Protein AF-A0A329ZCN0-F1 (afdb_monomer)

pLDDT: mean 75.77, std 20.6, range [37.34, 97.44]

Sequence (168 aa):
MQKLLNDIIEAIENTQGLSNPKKIDLSNQVRNLFFNFASSKLKKSIQIPKIDETTGKEQYFCRWHNRYENKEDMIFYKDKSKGYCRAGLARWNETQREINKLEIKALEAFKAGLNDEALKYSNEATQLKIIWNTPDNFDYDRDWDAYHKNTRHTKKTNSTQQKRHKKH

Foldseek 3Di:
DVVVVVVVVVVVVVVPPDDDDDVPVVVVVVVVVVCVVVCVPPDPPLQDWDQDPVPRFTWAAAPLLRDTDGPVQFDDDPRDTPRHGPLLVVLLVVLVVLLVVLQVQLVVCVVVVVNVSSVVSPVVSVVSVVCSPPSVSDDPVVSVVVVVVVVVVVVVVVVVVVVVVVPD

Secondary structure (DSSP, 8-state):
-HHHHHHHHHHHHTT--S-------HHHHHHHHHHHHHHTTS-------EE-TTT--EEEEETTTTEEEEGGGEEEETTEEEEEEHHHHHHHHHHHHHHHHHHHHHHHHHHTT-HHHHHHHHHHHHHHHHHTTSGGG--HHHHHHHHHHHHHHHHHHHHHHHHHTT--

Structure (mmCIF, N/CA/C/O backbone):
data_AF-A0A329ZCN0-F1
#
_entry.id   AF-A0A329ZCN0-F1
#
loop_
_atom_site.group_PDB
_atom_site.id
_atom_site.type_symbol
_atom_site.label_atom_id
_atom_site.label_alt_id
_atom_site.label_comp_id
_atom_site.label_asym_id
_atom_site.label_entity_id
_atom_site.label_seq_id
_atom_site.pdbx_PDB_ins_code
_atom_site.Cartn_x
_atom_site.Cartn_y
_atom_site.Cartn_z
_atom_site.occupancy
_atom_site.B_iso_or_equiv
_atom_site.auth_seq_id
_atom_site.auth_comp_id
_atom_site.auth_asym_id
_atom_site.auth_atom_id
_atom_site.pdbx_PDB_model_num
ATOM 1 N N . MET A 1 1 ? 15.833 29.658 2.931 1.00 45.34 1 MET A N 1
ATOM 2 C CA . MET A 1 1 ? 14.896 29.166 1.895 1.00 45.34 1 MET A CA 1
ATOM 3 C C . MET A 1 1 ? 14.797 30.104 0.696 1.00 45.34 1 MET A C 1
ATOM 5 O O . MET A 1 1 ? 14.881 29.589 -0.403 1.00 45.34 1 MET A O 1
ATOM 9 N N . GLN A 1 2 ? 14.716 31.435 0.868 1.00 44.56 2 GLN A N 1
ATOM 10 C CA . GLN A 1 2 ? 14.739 32.396 -0.257 1.00 44.56 2 GLN A CA 1
ATOM 11 C C . GLN A 1 2 ? 15.967 32.251 -1.179 1.00 44.56 2 GLN A C 1
ATOM 13 O O . GLN A 1 2 ? 15.822 32.245 -2.391 1.00 44.56 2 GLN A O 1
ATOM 18 N N . LYS A 1 3 ? 17.165 32.089 -0.597 1.00 53.50 3 LYS A N 1
ATOM 19 C CA . LYS A 1 3 ? 18.430 32.016 -1.349 1.00 53.50 3 LYS A CA 1
ATOM 20 C C . LYS A 1 3 ? 18.485 30.810 -2.296 1.00 53.50 3 LYS A C 1
ATOM 22 O O . LYS A 1 3 ? 18.695 30.975 -3.483 1.00 53.50 3 LYS A O 1
ATOM 27 N N . LEU A 1 4 ? 18.124 29.633 -1.784 1.00 46.94 4 LEU A N 1
ATOM 28 C CA . LEU A 1 4 ? 18.080 28.384 -2.553 1.00 46.94 4 LEU A CA 1
ATOM 29 C C . LEU A 1 4 ? 17.079 28.436 -3.722 1.00 46.94 4 LEU A C 1
ATOM 31 O O . LEU A 1 4 ? 17.249 27.751 -4.719 1.00 46.94 4 LEU A O 1
ATOM 35 N N . LEU A 1 5 ? 16.017 29.233 -3.575 1.00 45.41 5 LEU A N 1
ATOM 36 C CA . LEU A 1 5 ? 14.984 29.412 -4.592 1.00 45.41 5 LEU A CA 1
ATOM 37 C C . LEU A 1 5 ? 15.480 30.315 -5.729 1.00 45.41 5 LEU A C 1
ATOM 39 O O . LEU A 1 5 ? 15.199 30.034 -6.889 1.00 45.41 5 LEU A O 1
ATOM 43 N N . ASN A 1 6 ? 16.261 31.344 -5.394 1.00 62.34 6 ASN A N 1
ATOM 44 C CA . ASN A 1 6 ? 16.903 32.217 -6.374 1.00 62.34 6 ASN A CA 1
ATOM 45 C C . ASN A 1 6 ? 18.002 31.469 -7.141 1.00 62.34 6 ASN A C 1
ATOM 47 O O . ASN A 1 6 ? 18.018 31.530 -8.364 1.00 62.34 6 ASN A O 1
ATOM 51 N N . ASP A 1 7 ? 18.822 30.677 -6.442 1.00 60.41 7 ASP A N 1
ATOM 52 C CA . ASP A 1 7 ? 19.915 29.905 -7.050 1.00 60.41 7 ASP A CA 1
ATOM 53 C C . ASP A 1 7 ? 19.393 28.870 -8.079 1.00 60.41 7 ASP A C 1
ATOM 55 O O . ASP A 1 7 ? 20.023 28.615 -9.105 1.00 60.41 7 ASP A O 1
ATOM 59 N N . ILE A 1 8 ? 18.210 28.284 -7.841 1.00 57.22 8 ILE A N 1
ATOM 60 C CA . ILE A 1 8 ? 17.570 27.330 -8.768 1.00 57.22 8 ILE A CA 1
ATOM 61 C C . ILE A 1 8 ? 16.969 28.041 -9.987 1.00 57.22 8 ILE A C 1
ATOM 63 O O . ILE A 1 8 ? 17.064 27.523 -11.098 1.00 57.22 8 ILE A O 1
ATOM 67 N N . ILE A 1 9 ? 16.355 29.214 -9.799 1.00 58.97 9 ILE A N 1
ATOM 68 C CA . ILE A 1 9 ? 15.797 30.011 -10.905 1.00 58.97 9 ILE A CA 1
ATOM 69 C C . ILE A 1 9 ? 16.924 30.462 -11.840 1.00 58.97 9 ILE A C 1
ATOM 71 O O . ILE A 1 9 ? 16.822 30.289 -13.052 1.00 58.97 9 ILE A O 1
ATOM 75 N N . GLU A 1 10 ? 18.036 30.924 -11.273 1.00 60.41 10 GLU A N 1
ATOM 76 C CA . GLU A 1 10 ? 19.199 31.400 -12.023 1.00 60.41 10 GLU A CA 1
ATOM 77 C C . GLU A 1 10 ? 19.885 30.266 -12.816 1.00 60.41 10 GLU A C 1
ATOM 79 O O . GLU A 1 10 ? 20.326 30.460 -13.950 1.00 60.41 10 GLU A O 1
ATOM 84 N N . ALA A 1 11 ? 19.910 29.038 -12.283 1.00 59.72 11 ALA A N 1
ATOM 85 C CA . ALA A 1 11 ? 20.429 27.862 -12.992 1.00 59.72 11 ALA A CA 1
ATOM 86 C C . ALA A 1 11 ? 19.553 27.429 -14.189 1.00 59.72 11 ALA A C 1
ATOM 88 O O . ALA A 1 11 ? 20.065 26.938 -15.201 1.00 59.72 11 ALA A O 1
ATOM 89 N N . ILE A 1 12 ? 18.234 27.615 -14.087 1.00 55.09 12 ILE A N 1
ATOM 90 C CA . ILE A 1 12 ? 17.268 27.278 -15.145 1.00 55.09 12 ILE A CA 1
ATOM 91 C C . ILE A 1 12 ? 17.293 28.330 -16.262 1.00 55.09 12 ILE A C 1
ATOM 93 O O . ILE A 1 12 ? 17.201 27.985 -17.439 1.00 55.09 12 ILE A O 1
ATOM 97 N N . GLU A 1 13 ? 17.463 29.606 -15.917 1.00 52.81 13 GLU A N 1
ATOM 98 C CA . GLU A 1 13 ? 17.555 30.693 -16.900 1.00 52.81 13 GLU A CA 1
ATOM 99 C C . GLU A 1 13 ? 18.860 30.621 -17.712 1.00 52.81 13 GLU A C 1
ATOM 101 O O . GLU A 1 13 ? 18.841 30.804 -18.929 1.00 52.81 13 GLU A O 1
ATOM 106 N N . ASN A 1 14 ? 19.975 30.237 -17.081 1.00 56.88 14 ASN A N 1
ATOM 107 C CA . ASN A 1 14 ? 21.277 30.100 -17.748 1.00 56.88 14 ASN A CA 1
ATOM 108 C C . ASN A 1 14 ? 21.398 28.882 -18.685 1.00 56.88 14 ASN A C 1
ATOM 110 O O . ASN A 1 14 ? 22.332 28.812 -19.482 1.00 56.88 14 ASN A O 1
ATOM 114 N N . THR A 1 15 ? 20.471 27.920 -18.625 1.00 54.31 15 THR A N 1
ATOM 115 C CA . THR A 1 15 ? 20.470 26.740 -19.511 1.00 54.31 15 THR A CA 1
ATOM 116 C C . THR A 1 15 ? 19.649 26.933 -20.791 1.00 54.31 15 THR A C 1
ATOM 118 O O . THR A 1 15 ? 19.776 26.135 -21.719 1.00 54.31 15 THR A O 1
ATOM 121 N N . GLN A 1 16 ? 18.863 28.010 -20.913 1.00 47.56 16 GLN A N 1
ATOM 122 C CA . GLN A 1 16 ? 18.040 28.292 -22.099 1.00 47.56 16 GLN A CA 1
ATOM 123 C C . GLN A 1 16 ? 18.709 29.276 -23.067 1.00 47.56 16 GLN A C 1
ATOM 125 O O . GLN A 1 16 ? 18.164 30.314 -23.431 1.00 47.56 16 GLN A O 1
ATOM 130 N N . GLY A 1 17 ? 19.893 28.901 -23.548 1.00 43.50 17 GLY A N 1
ATOM 131 C CA . GLY A 1 17 ? 20.560 29.524 -24.690 1.00 43.50 17 GLY A CA 1
ATOM 132 C C . GLY A 1 17 ? 20.130 28.949 -26.046 1.00 43.50 17 GLY A C 1
ATOM 133 O O . GLY A 1 17 ? 20.992 28.727 -26.885 1.00 43.50 17 GLY A O 1
ATOM 134 N N . LEU A 1 18 ? 18.837 28.676 -26.277 1.00 37.34 18 LEU A N 1
ATOM 135 C CA . LEU A 1 18 ? 18.306 28.269 -27.591 1.00 37.34 18 LEU A CA 1
ATOM 136 C C . LEU A 1 18 ? 16.939 28.927 -27.865 1.00 37.34 18 LEU A C 1
ATOM 138 O O . LEU A 1 18 ? 15.888 28.456 -27.450 1.00 37.34 18 LEU A O 1
ATOM 142 N N . SER A 1 19 ? 17.016 30.066 -28.555 1.00 38.22 19 SER A N 1
ATOM 143 C CA . SER A 1 19 ? 16.052 30.661 -29.497 1.00 38.22 19 SER A CA 1
ATOM 144 C C . SER A 1 19 ? 14.541 30.338 -29.384 1.00 38.22 19 SER A C 1
ATOM 146 O O . SER A 1 19 ? 14.059 29.361 -29.952 1.00 38.22 19 SER A O 1
ATOM 148 N N . ASN A 1 20 ? 13.803 31.356 -28.910 1.00 43.25 20 ASN A N 1
ATOM 149 C CA . ASN A 1 20 ? 12.463 31.807 -29.347 1.00 43.25 20 ASN A CA 1
ATOM 150 C C . ASN A 1 20 ? 11.185 31.071 -28.847 1.00 43.25 20 ASN A C 1
ATOM 152 O O . ASN A 1 20 ? 11.234 29.938 -28.384 1.00 43.25 20 ASN A O 1
ATOM 156 N N . PRO A 1 21 ? 10.014 31.749 -28.804 1.00 47.00 21 PRO A N 1
ATOM 157 C CA . PRO A 1 21 ? 9.465 32.237 -27.548 1.00 47.00 21 PRO A CA 1
ATOM 158 C C . PRO A 1 21 ? 8.081 31.640 -27.270 1.00 47.00 21 PRO A C 1
ATOM 160 O O . PRO A 1 21 ? 7.078 31.987 -27.889 1.00 47.00 21 PRO A O 1
ATOM 163 N N . LYS A 1 22 ? 7.989 30.821 -26.231 1.00 40.34 22 LYS A N 1
ATOM 164 C CA . LYS A 1 22 ? 6.796 30.800 -25.390 1.00 40.34 22 LYS A CA 1
ATOM 165 C C . LYS A 1 22 ? 7.311 31.018 -23.986 1.00 40.34 22 LYS A C 1
ATOM 167 O O . LYS A 1 22 ? 7.863 30.100 -23.390 1.00 40.34 22 LYS A O 1
ATOM 172 N N . LYS A 1 23 ? 7.149 32.238 -23.465 1.00 47.22 23 LYS A N 1
ATOM 173 C CA . LYS A 1 23 ? 7.170 32.474 -22.018 1.00 47.22 23 LYS A CA 1
ATOM 174 C C . LYS A 1 23 ? 5.971 31.720 -21.442 1.00 47.22 23 LYS A C 1
ATOM 176 O O . LYS A 1 23 ? 4.928 32.299 -21.165 1.00 47.22 23 LYS A O 1
ATOM 181 N N . ILE A 1 24 ? 6.085 30.394 -21.390 1.00 46.97 24 ILE A N 1
ATOM 182 C CA . ILE A 1 24 ? 5.222 29.549 -20.589 1.00 46.97 24 ILE A CA 1
ATOM 183 C C . ILE A 1 24 ? 5.485 30.050 -19.186 1.00 46.97 24 ILE A C 1
ATOM 185 O O . ILE A 1 24 ? 6.635 30.118 -18.756 1.00 46.97 24 ILE A O 1
ATOM 189 N N . ASP A 1 25 ? 4.425 30.488 -18.528 1.00 53.97 25 ASP A N 1
ATOM 190 C CA . ASP A 1 25 ? 4.434 30.977 -17.163 1.00 53.97 25 ASP A CA 1
ATOM 191 C C . ASP A 1 25 ? 4.757 29.813 -16.209 1.00 53.97 25 ASP A C 1
ATOM 193 O O . ASP A 1 25 ? 3.915 29.292 -15.474 1.00 53.97 25 ASP A O 1
ATOM 197 N N . LEU A 1 26 ? 6.011 29.356 -16.286 1.00 49.47 26 LEU A N 1
ATOM 198 C CA . LEU A 1 26 ? 6.613 28.335 -15.444 1.00 49.47 26 LEU A CA 1
ATOM 199 C C . LEU A 1 26 ? 6.516 28.778 -13.988 1.00 49.47 26 LEU A C 1
ATOM 201 O O . LEU A 1 26 ? 6.370 27.937 -13.111 1.00 49.47 26 LEU A O 1
ATOM 205 N N . SER A 1 27 ? 6.516 30.090 -13.730 1.00 57.16 27 SER A N 1
ATOM 206 C CA . SER A 1 27 ? 6.338 30.640 -12.392 1.00 57.16 27 SER A CA 1
ATOM 207 C C . SER A 1 27 ? 4.990 30.231 -11.802 1.00 57.16 27 SER A C 1
ATOM 209 O O . SER A 1 27 ? 4.953 29.748 -10.674 1.00 57.16 27 SER A O 1
ATOM 211 N N . ASN A 1 28 ? 3.900 30.322 -12.569 1.00 54.31 28 ASN A N 1
ATOM 212 C CA . ASN A 1 28 ? 2.570 29.959 -12.094 1.00 54.31 28 ASN A CA 1
ATOM 213 C C . ASN A 1 28 ? 2.323 28.447 -12.111 1.00 54.31 28 ASN A C 1
ATOM 215 O O . ASN A 1 28 ? 1.664 27.946 -11.203 1.00 54.31 28 ASN A O 1
ATOM 219 N N . GLN A 1 29 ? 2.899 27.686 -13.048 1.00 59.12 29 GLN A N 1
ATOM 220 C CA . GLN A 1 29 ? 2.823 26.218 -13.000 1.00 59.12 29 GLN A CA 1
ATOM 221 C C . GLN A 1 29 ? 3.631 25.628 -11.838 1.00 59.12 29 GLN A C 1
ATOM 223 O O . GLN A 1 29 ? 3.112 24.785 -11.108 1.00 59.12 29 GLN A O 1
ATOM 228 N N . VAL A 1 30 ? 4.857 26.105 -11.609 1.00 59.88 30 VAL A N 1
ATOM 229 C CA . VAL A 1 30 ? 5.698 25.684 -10.479 1.00 59.88 30 VAL A CA 1
ATOM 230 C C . VAL A 1 30 ? 5.088 26.163 -9.164 1.00 59.88 30 VAL A C 1
ATOM 232 O O . VAL A 1 30 ? 5.011 25.378 -8.222 1.00 59.88 30 VAL A O 1
ATOM 235 N N . ARG A 1 31 ? 4.554 27.392 -9.094 1.00 55.69 31 ARG A N 1
ATOM 236 C CA . ARG A 1 31 ? 3.797 27.858 -7.920 1.00 55.69 31 ARG A CA 1
ATOM 237 C C . ARG A 1 31 ? 2.551 27.024 -7.674 1.00 55.69 31 ARG A C 1
ATOM 239 O O . ARG A 1 31 ? 2.327 26.694 -6.523 1.00 55.69 31 ARG A O 1
ATOM 246 N N . ASN A 1 32 ? 1.786 26.632 -8.693 1.00 53.62 32 ASN A N 1
ATOM 247 C CA . ASN A 1 32 ? 0.614 25.764 -8.526 1.00 53.62 32 ASN A CA 1
ATOM 248 C C . ASN A 1 32 ? 1.000 24.341 -8.100 1.00 53.62 32 ASN A C 1
ATOM 250 O O . ASN A 1 32 ? 0.344 23.769 -7.234 1.00 53.62 32 ASN A O 1
ATOM 254 N N . LEU A 1 33 ? 2.095 23.785 -8.627 1.00 53.66 33 LEU A N 1
ATOM 255 C CA . LEU A 1 33 ? 2.659 22.513 -8.161 1.00 53.66 33 LEU A CA 1
ATOM 256 C C . LEU A 1 33 ? 3.093 22.597 -6.691 1.00 53.66 33 LEU A C 1
ATOM 258 O O . LEU A 1 33 ? 2.759 21.714 -5.901 1.00 53.66 33 LEU A O 1
ATOM 262 N N . PHE A 1 34 ? 3.761 23.683 -6.294 1.00 53.38 34 PHE A N 1
ATOM 263 C CA . PHE A 1 34 ? 4.162 23.917 -4.907 1.00 53.38 34 PHE A CA 1
ATOM 264 C C . PHE A 1 34 ? 2.988 24.273 -3.986 1.00 53.38 34 PHE A C 1
ATOM 266 O O . PHE A 1 34 ? 2.992 23.842 -2.838 1.00 53.38 34 PHE A O 1
ATOM 273 N N . PHE A 1 35 ? 1.965 24.992 -4.455 1.00 48.47 35 PHE A N 1
ATOM 274 C CA . PHE A 1 35 ? 0.739 25.270 -3.702 1.00 48.47 35 PHE A CA 1
ATOM 275 C C . PHE A 1 35 ? -0.082 23.999 -3.515 1.00 48.47 35 PHE A C 1
ATOM 277 O O . PHE A 1 35 ? -0.579 23.779 -2.421 1.00 48.47 35 PHE A O 1
ATOM 284 N N . ASN A 1 36 ? -0.157 23.106 -4.503 1.00 47.69 36 ASN A N 1
ATOM 285 C CA . ASN A 1 36 ? -0.784 21.793 -4.332 1.00 47.69 36 ASN A CA 1
ATOM 286 C C . ASN A 1 36 ? 0.025 20.903 -3.374 1.00 47.69 36 ASN A C 1
ATOM 288 O O . ASN A 1 36 ? -0.548 20.225 -2.520 1.00 47.69 36 ASN A O 1
ATOM 292 N N . PHE A 1 37 ? 1.360 20.970 -3.429 1.00 44.53 37 PHE A N 1
ATOM 293 C CA . PHE A 1 37 ? 2.231 20.277 -2.479 1.00 44.53 37 PHE A CA 1
ATOM 294 C C . PHE A 1 37 ? 2.111 20.844 -1.051 1.00 44.53 37 PHE A C 1
ATOM 296 O O . PHE A 1 37 ? 2.060 20.083 -0.085 1.00 44.53 37 PHE A O 1
ATOM 303 N N . ALA A 1 38 ? 1.994 22.165 -0.889 1.00 43.12 38 ALA A N 1
ATOM 304 C CA . ALA A 1 38 ? 1.865 22.839 0.404 1.00 43.12 38 ALA A CA 1
ATOM 305 C C . ALA A 1 38 ? 0.441 22.755 0.984 1.00 43.12 38 ALA A C 1
ATOM 307 O O . ALA A 1 38 ? 0.286 22.621 2.199 1.00 43.12 38 ALA A O 1
ATOM 308 N N . SER A 1 39 ? -0.590 22.740 0.139 1.00 38.59 39 SER A N 1
ATOM 309 C CA . SER A 1 39 ? -1.992 22.560 0.535 1.00 38.59 39 SER A CA 1
ATOM 310 C C . SER A 1 39 ? -2.305 21.139 0.999 1.00 38.59 39 SER A C 1
ATOM 312 O O . SER A 1 39 ? -3.230 20.951 1.783 1.00 38.59 39 SER A O 1
ATOM 314 N N . SER A 1 40 ? -1.484 20.144 0.644 1.00 41.88 40 SER A N 1
ATOM 315 C CA . SER A 1 40 ? -1.581 18.790 1.217 1.00 41.88 40 SER A CA 1
ATOM 316 C C . SER A 1 40 ? -1.287 18.741 2.732 1.00 41.88 40 SER A C 1
ATOM 318 O O . SER A 1 40 ? -1.592 17.751 3.400 1.00 41.88 40 SER A O 1
ATOM 320 N N . LYS A 1 41 ? -0.732 19.824 3.305 1.00 40.91 41 LYS A N 1
ATOM 321 C CA . LYS A 1 41 ? -0.570 20.010 4.757 1.00 40.91 41 LYS A CA 1
ATOM 322 C C . LYS A 1 41 ? -1.769 20.681 5.438 1.00 40.91 41 LYS A C 1
ATOM 324 O O . LYS A 1 41 ? -1.738 20.826 6.663 1.00 40.91 41 LYS A O 1
ATOM 329 N N . LEU A 1 42 ? -2.821 21.082 4.717 1.00 37.34 42 LEU A N 1
ATOM 330 C CA . LEU A 1 42 ? -4.002 21.662 5.355 1.00 37.34 42 LEU A CA 1
ATOM 331 C C . LEU A 1 42 ? -4.860 20.580 6.019 1.00 37.34 42 LEU A C 1
ATOM 333 O O . LEU A 1 42 ? -5.490 19.762 5.362 1.00 37.34 42 LEU A O 1
ATOM 337 N N . LYS A 1 43 ? -4.881 20.651 7.356 1.00 40.22 43 LYS A N 1
ATOM 338 C CA . LYS A 1 43 ? -5.846 20.049 8.285 1.00 40.22 43 LYS A CA 1
ATOM 339 C C . LYS A 1 43 ? -6.159 18.579 7.989 1.00 40.22 43 LYS A C 1
ATOM 341 O O . LYS A 1 43 ? -7.136 18.259 7.324 1.00 40.22 43 LYS A O 1
ATOM 346 N N . LYS A 1 44 ? -5.419 17.668 8.638 1.00 47.44 44 LYS A N 1
ATOM 347 C CA . LYS A 1 44 ? -6.001 16.365 8.998 1.00 47.44 44 LYS A CA 1
ATOM 348 C C . LYS A 1 44 ? -7.307 16.672 9.724 1.00 47.44 44 LYS A C 1
ATOM 350 O O . LYS A 1 44 ? -7.255 17.145 10.859 1.00 47.44 44 LYS A O 1
ATOM 355 N N . SER A 1 45 ? -8.452 16.471 9.075 1.00 48.22 45 SER A N 1
ATOM 356 C CA . SER A 1 45 ? -9.711 16.415 9.797 1.00 48.22 45 SER A CA 1
ATOM 357 C C . SER A 1 45 ? -9.514 15.315 10.833 1.00 48.22 45 SER A C 1
ATOM 359 O O . SER A 1 45 ? -9.219 14.162 10.506 1.00 48.22 45 SER A O 1
ATOM 361 N N . ILE A 1 46 ? -9.497 15.704 12.105 1.00 58.38 46 ILE A N 1
ATOM 362 C CA . ILE A 1 46 ? -9.442 14.744 13.196 1.00 58.38 46 ILE A CA 1
ATOM 363 C C . ILE A 1 46 ? -10.815 14.092 13.161 1.00 58.38 46 ILE A C 1
ATOM 365 O O . ILE A 1 46 ? -11.778 14.630 13.695 1.00 58.38 46 ILE A O 1
ATOM 369 N N . GLN A 1 47 ? -10.926 12.995 12.417 1.00 74.50 47 GLN A N 1
ATOM 370 C CA . GLN A 1 47 ? -12.149 12.218 12.389 1.00 74.50 47 GLN A CA 1
ATOM 371 C C . GLN A 1 47 ? -12.340 11.639 13.784 1.00 74.50 47 GLN A C 1
ATOM 373 O O . GLN A 1 47 ? -11.525 10.842 14.257 1.00 74.50 47 GLN A O 1
ATOM 378 N N . ILE A 1 48 ? -13.378 12.127 14.459 1.00 80.94 48 ILE A N 1
ATOM 379 C CA . ILE A 1 48 ? -13.684 11.759 15.835 1.00 80.94 48 ILE A CA 1
ATOM 380 C C . ILE A 1 48 ? -14.076 10.273 15.832 1.00 80.94 48 ILE A C 1
ATOM 382 O O . ILE A 1 48 ? -14.851 9.861 14.954 1.00 80.94 48 ILE A O 1
ATOM 386 N N . PRO A 1 49 ? -13.522 9.458 16.750 1.00 86.31 49 PRO A N 1
ATOM 387 C CA . PRO A 1 49 ? -13.969 8.086 16.946 1.00 86.31 49 PRO A CA 1
ATOM 388 C C . PRO A 1 49 ? -15.476 8.047 17.196 1.00 86.31 49 PRO A C 1
ATOM 390 O O . PRO A 1 49 ? -16.023 8.931 17.855 1.00 86.31 49 PRO A O 1
ATOM 393 N N . LYS A 1 50 ? -16.145 7.033 16.658 1.00 89.00 50 LYS A N 1
ATOM 394 C CA . LYS A 1 50 ? -17.582 6.822 16.853 1.00 89.00 50 LYS A CA 1
ATOM 395 C C . LYS A 1 50 ? -17.792 5.565 17.675 1.00 89.00 50 LYS A C 1
ATOM 397 O O . LYS A 1 50 ? -16.984 4.646 17.599 1.00 89.00 50 LYS A O 1
ATOM 402 N N . ILE A 1 51 ? -18.867 5.528 18.444 1.00 89.19 51 ILE A N 1
ATOM 403 C CA . ILE A 1 51 ? -19.333 4.296 19.073 1.00 89.19 51 ILE A CA 1
ATOM 404 C C . ILE A 1 51 ? -20.434 3.757 18.170 1.00 89.19 51 ILE A C 1
ATOM 406 O O . ILE A 1 51 ? -21.349 4.493 17.808 1.00 89.19 51 ILE A O 1
ATOM 410 N N . ASP A 1 52 ? -20.311 2.502 17.764 1.00 86.88 52 ASP A N 1
ATOM 411 C CA . ASP A 1 52 ? -21.373 1.811 17.045 1.00 86.88 52 ASP A CA 1
ATOM 412 C C . ASP A 1 52 ? -22.502 1.474 18.023 1.00 86.88 52 ASP A C 1
ATOM 414 O O . ASP A 1 52 ? -22.305 0.709 18.966 1.00 86.88 52 ASP A O 1
ATOM 418 N N . GLU A 1 53 ? -23.683 2.048 17.801 1.00 84.38 53 GLU A N 1
ATOM 419 C CA . GLU A 1 53 ? -24.861 1.881 18.660 1.00 84.38 53 GLU A CA 1
ATOM 420 C C . GLU A 1 53 ? -25.356 0.428 18.715 1.00 84.38 53 GLU A C 1
ATOM 422 O O . GLU A 1 53 ? -25.969 0.024 19.700 1.00 84.38 53 GLU A O 1
ATOM 427 N N . THR A 1 54 ? -25.053 -0.383 17.696 1.00 84.00 54 THR A N 1
ATOM 428 C CA . THR A 1 54 ? -25.498 -1.784 17.628 1.00 84.00 54 THR A CA 1
ATOM 429 C C . THR A 1 54 ? -24.566 -2.713 18.399 1.00 84.00 54 THR A C 1
ATOM 431 O O . THR A 1 54 ? -25.006 -3.662 19.045 1.00 84.00 54 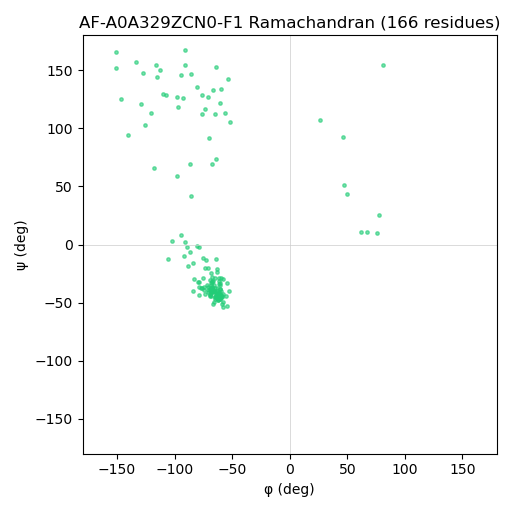THR A O 1
ATOM 434 N N . THR A 1 55 ? -23.257 -2.469 18.312 1.00 82.44 55 THR A N 1
ATOM 435 C CA . THR A 1 55 ? -22.235 -3.369 18.870 1.00 82.44 55 THR A CA 1
ATOM 436 C C . THR A 1 55 ? -21.578 -2.839 20.143 1.00 82.44 55 THR A C 1
ATOM 438 O O . THR A 1 55 ? -20.868 -3.587 20.816 1.00 82.44 55 THR A O 1
ATOM 441 N N . GLY A 1 56 ? -21.788 -1.563 20.476 1.00 86.94 56 GLY A N 1
ATOM 442 C CA . GLY A 1 56 ? -21.138 -0.867 21.587 1.00 86.94 56 GLY A CA 1
ATOM 443 C C . GLY A 1 56 ? -19.631 -0.666 21.397 1.00 86.94 56 GLY A C 1
ATOM 444 O O . GLY A 1 56 ? -18.936 -0.322 22.352 1.00 86.94 56 GLY A O 1
ATOM 445 N N . LYS A 1 57 ? -19.092 -0.915 20.196 1.00 88.19 57 LYS A N 1
ATOM 446 C CA . LYS A 1 57 ? -17.648 -0.890 19.930 1.00 88.19 57 LYS A CA 1
ATOM 447 C C . LYS A 1 57 ? -17.182 0.460 19.403 1.00 88.19 57 LYS A C 1
ATOM 449 O O . LYS A 1 57 ? -17.872 1.118 18.628 1.00 88.19 57 LYS A O 1
ATOM 454 N N . GLU A 1 58 ? -15.962 0.835 19.782 1.00 91.62 58 GLU A N 1
ATOM 455 C CA . GLU A 1 58 ? -15.278 1.996 19.215 1.00 91.62 58 GLU A CA 1
ATOM 456 C C . GLU A 1 58 ? -14.860 1.725 17.764 1.00 91.62 58 GLU A C 1
ATOM 458 O O . GLU A 1 58 ? -14.142 0.767 17.458 1.00 91.62 58 GLU A O 1
ATOM 463 N N . GLN A 1 59 ? -15.256 2.631 16.879 1.00 92.56 59 GLN A N 1
ATOM 464 C CA . GLN A 1 59 ? -14.883 2.658 15.479 1.00 92.56 59 GLN A CA 1
ATOM 465 C C . GLN A 1 59 ? -14.051 3.898 15.161 1.00 92.56 59 GLN A C 1
ATOM 467 O O . GLN A 1 59 ? -14.286 5.003 15.659 1.00 92.56 59 GLN A O 1
ATOM 472 N N . TYR A 1 60 ? -13.087 3.725 14.264 1.00 93.81 60 TYR A N 1
ATOM 473 C CA . TYR A 1 60 ? -12.173 4.769 13.822 1.00 93.81 60 TYR A CA 1
ATOM 474 C C . TYR A 1 60 ? -12.183 4.857 12.302 1.00 93.81 60 TYR A C 1
ATOM 476 O O . TYR A 1 60 ? -12.337 3.858 11.605 1.00 93.81 60 TYR A O 1
ATOM 484 N N . PHE A 1 61 ? -11.983 6.061 11.778 1.00 92.56 61 PHE A N 1
ATOM 485 C CA . PHE A 1 61 ? -12.005 6.277 10.339 1.00 92.56 61 PHE A CA 1
ATOM 486 C C . PHE A 1 61 ? -10.725 5.788 9.648 1.00 92.56 61 PHE A C 1
ATOM 488 O O . PHE A 1 61 ? -9.608 6.175 10.012 1.00 92.56 61 PHE A O 1
ATOM 495 N N . CYS A 1 62 ? -10.899 4.976 8.610 1.00 92.12 62 CYS A N 1
ATOM 496 C CA . CYS A 1 62 ? -9.873 4.548 7.675 1.00 92.12 62 CYS A CA 1
ATOM 497 C C . CYS A 1 62 ? -9.911 5.425 6.419 1.00 92.12 62 CYS A C 1
ATOM 499 O O . CYS A 1 62 ? -10.891 5.421 5.676 1.00 92.12 62 CYS A O 1
ATOM 501 N N . ARG A 1 63 ? -8.813 6.143 6.144 1.00 90.62 63 ARG A N 1
ATOM 502 C CA . ARG A 1 63 ? -8.712 7.026 4.969 1.00 90.62 63 ARG A CA 1
ATOM 503 C C . ARG A 1 63 ? -8.696 6.284 3.634 1.00 90.62 63 ARG A C 1
ATOM 505 O O . ARG A 1 63 ? -9.051 6.876 2.629 1.00 90.62 63 ARG A O 1
ATOM 512 N N . TRP A 1 64 ? -8.218 5.039 3.619 1.00 90.62 64 TRP A N 1
ATOM 513 C CA . TRP A 1 64 ? -8.024 4.286 2.379 1.00 90.62 64 TRP A CA 1
ATOM 514 C C . TRP A 1 64 ? -9.342 3.717 1.863 1.00 90.62 64 TRP A C 1
ATOM 516 O O . TRP A 1 64 ? -9.649 3.894 0.698 1.00 90.62 64 TRP A O 1
ATOM 526 N N . HIS A 1 65 ? -10.168 3.153 2.746 1.00 91.69 65 HIS A N 1
ATOM 527 C CA . HIS A 1 65 ? -11.507 2.669 2.392 1.00 91.69 65 HIS A CA 1
ATOM 528 C C . HIS A 1 65 ? -12.612 3.720 2.577 1.00 91.69 65 HIS A C 1
ATOM 530 O O . HIS A 1 65 ? -13.787 3.408 2.407 1.00 91.69 65 HIS A O 1
ATOM 536 N N . ASN A 1 66 ? -12.253 4.941 2.991 1.00 90.88 66 ASN A N 1
ATOM 537 C CA . ASN A 1 66 ? -13.177 6.047 3.251 1.00 90.88 66 ASN A CA 1
ATOM 538 C C . ASN A 1 66 ? -14.367 5.666 4.165 1.00 90.88 66 ASN A C 1
ATOM 540 O O . ASN A 1 66 ? -15.515 6.019 3.898 1.00 90.88 66 ASN A O 1
ATOM 544 N N . ARG A 1 67 ? -14.106 4.922 5.250 1.00 91.00 67 ARG A N 1
ATOM 545 C CA . ARG A 1 67 ? -15.152 4.403 6.153 1.00 91.00 67 ARG A CA 1
ATOM 546 C C . ARG A 1 67 ? -14.679 4.219 7.590 1.00 91.00 67 ARG A C 1
ATOM 548 O O . ARG A 1 67 ? -13.482 4.200 7.866 1.00 91.00 67 ARG A O 1
ATOM 555 N N . TYR A 1 68 ? -15.634 4.049 8.500 1.00 92.56 68 TYR A N 1
ATOM 556 C CA . TYR A 1 68 ? -15.373 3.652 9.881 1.00 92.56 68 TYR A CA 1
ATOM 557 C C . TYR A 1 68 ? -15.161 2.134 9.977 1.00 92.56 68 TYR A C 1
ATOM 559 O O . TYR A 1 68 ? -15.881 1.350 9.352 1.00 92.56 68 TYR A O 1
ATOM 567 N N . GLU A 1 69 ? -14.137 1.740 10.732 1.00 92.31 69 GLU A N 1
ATOM 568 C CA . GLU A 1 69 ? -13.745 0.351 10.980 1.00 92.31 69 GLU A CA 1
ATOM 569 C C . GLU A 1 69 ? -13.483 0.136 12.477 1.00 92.31 69 GLU A C 1
ATOM 571 O O . GLU A 1 69 ? -13.189 1.088 13.209 1.00 92.31 69 GLU A O 1
ATOM 576 N N . ASN A 1 70 ? -13.588 -1.111 12.940 1.00 93.50 70 ASN A N 1
ATOM 577 C CA . ASN A 1 70 ? -13.404 -1.451 14.350 1.00 93.50 70 ASN A CA 1
ATOM 578 C C . ASN A 1 70 ? -11.971 -1.171 14.818 1.00 93.50 70 ASN A C 1
ATOM 580 O O . ASN A 1 70 ? -11.009 -1.243 14.047 1.00 93.50 70 ASN A O 1
ATOM 584 N N . LYS A 1 71 ? -11.809 -0.896 16.113 1.00 92.88 71 LYS A N 1
ATOM 585 C CA . LYS A 1 71 ? -10.504 -0.632 16.733 1.00 92.88 71 LYS A CA 1
ATOM 586 C C . LYS A 1 71 ? -9.462 -1.716 16.449 1.00 92.88 71 LYS A C 1
ATOM 588 O O . LYS A 1 71 ? -8.303 -1.393 16.198 1.00 92.88 71 LYS A O 1
ATOM 593 N N . GLU A 1 72 ? -9.859 -2.986 16.471 1.00 91.94 72 GLU A N 1
ATOM 594 C CA . GLU A 1 72 ? -8.962 -4.135 16.297 1.00 91.94 72 GLU A CA 1
ATOM 595 C C . GLU A 1 72 ? -8.361 -4.202 14.884 1.00 91.94 72 GLU A C 1
ATOM 597 O O . GLU A 1 72 ? -7.212 -4.628 14.696 1.00 91.94 72 GLU A O 1
ATOM 602 N N . ASP A 1 73 ? -9.125 -3.723 13.906 1.00 93.81 73 ASP A N 1
ATOM 603 C CA . ASP A 1 73 ? -8.803 -3.722 12.482 1.00 93.81 73 ASP A CA 1
ATOM 604 C C . ASP A 1 73 ? -7.935 -2.524 12.075 1.00 93.81 73 ASP A C 1
ATOM 606 O O . ASP A 1 73 ? -7.281 -2.524 11.027 1.00 93.81 73 ASP A O 1
ATOM 610 N N . MET A 1 74 ? -7.866 -1.518 12.944 1.00 94.62 74 MET A N 1
ATOM 611 C CA . MET A 1 74 ? -7.160 -0.264 12.729 1.00 94.62 74 MET A CA 1
ATOM 612 C C . MET A 1 74 ? -5.708 -0.310 13.225 1.00 94.62 74 MET A C 1
ATOM 614 O O . MET A 1 74 ? -5.334 -1.078 14.113 1.00 94.62 74 MET A O 1
ATOM 618 N N . ILE A 1 75 ? -4.850 0.526 12.633 1.00 94.25 75 ILE A N 1
ATOM 619 C CA . ILE A 1 75 ? -3.451 0.670 13.053 1.00 94.25 75 ILE A CA 1
ATOM 620 C C . ILE A 1 75 ? -3.323 1.808 14.067 1.00 94.25 75 ILE A C 1
ATOM 622 O O . ILE A 1 75 ? -3.678 2.954 13.782 1.00 94.25 75 ILE A O 1
ATOM 626 N N . PHE A 1 76 ? -2.739 1.503 15.226 1.00 92.75 76 PHE A N 1
ATOM 627 C CA . PHE A 1 76 ? -2.520 2.444 16.326 1.00 92.75 76 PHE A CA 1
ATOM 628 C C . PHE A 1 76 ? -1.037 2.681 16.612 1.00 92.75 76 PHE A C 1
ATOM 630 O O . PHE A 1 76 ? -0.182 1.835 16.358 1.00 92.75 76 PHE A O 1
ATOM 637 N N . TYR A 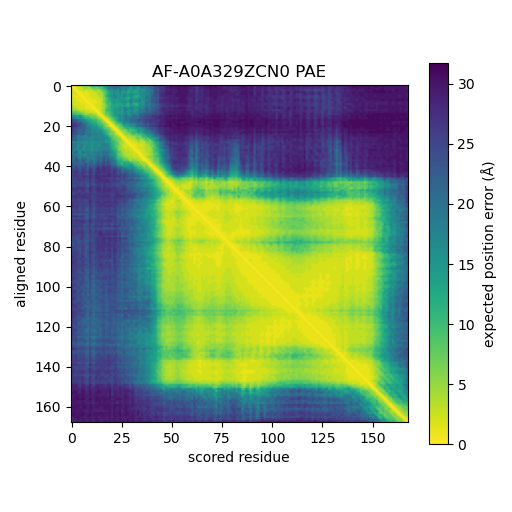1 77 ? -0.732 3.848 17.177 1.00 90.94 77 TYR A N 1
ATOM 638 C CA . TYR A 1 77 ? 0.567 4.157 17.772 1.00 90.94 77 TYR A CA 1
ATOM 639 C C . TYR A 1 77 ? 0.388 5.095 18.956 1.00 90.94 77 TYR A C 1
ATOM 641 O O . TYR A 1 77 ? -0.177 6.176 18.780 1.00 90.94 77 TYR A O 1
ATOM 649 N N . LYS A 1 78 ? 0.911 4.706 20.127 1.00 90.38 78 LYS A N 1
ATOM 650 C CA . LYS A 1 78 ? 0.736 5.452 21.387 1.00 90.38 78 LYS A CA 1
ATOM 651 C C . LYS A 1 78 ? -0.736 5.854 21.587 1.00 90.38 78 LYS A C 1
ATOM 653 O O . LYS A 1 78 ? -1.044 7.038 21.691 1.00 90.38 78 LYS A O 1
ATOM 658 N N . ASP A 1 79 ? -1.625 4.866 21.459 1.00 85.19 79 ASP A N 1
ATOM 659 C CA . ASP A 1 79 ? -3.087 4.978 21.618 1.00 85.19 79 ASP A CA 1
ATOM 660 C C . ASP A 1 79 ? -3.814 5.909 20.637 1.00 85.19 79 ASP A C 1
ATOM 662 O O . ASP A 1 79 ? -5.010 6.161 20.762 1.00 85.19 79 ASP A O 1
ATOM 666 N N . LYS A 1 80 ? -3.126 6.376 19.592 1.00 87.06 80 LYS A N 1
ATOM 667 C CA . LYS A 1 80 ? -3.721 7.187 18.526 1.00 87.06 80 LYS A CA 1
ATOM 668 C C . LYS A 1 80 ? -3.851 6.374 17.249 1.00 87.06 80 LYS A C 1
ATOM 670 O O . LYS A 1 80 ? -2.864 5.806 16.770 1.00 87.06 80 LYS A O 1
ATOM 675 N N . SER A 1 81 ? -5.053 6.365 16.673 1.00 90.19 81 SER A N 1
ATOM 676 C CA . SER A 1 81 ? -5.277 5.793 15.345 1.00 90.19 81 SER A CA 1
ATOM 677 C C . SER A 1 81 ? -4.415 6.531 14.323 1.00 90.19 81 SER A C 1
ATOM 679 O O . SER A 1 81 ? -4.351 7.763 14.293 1.00 90.19 81 SER A O 1
ATOM 681 N N . LYS A 1 82 ? -3.738 5.774 13.462 1.00 91.19 82 LYS A N 1
ATOM 682 C CA . LYS A 1 82 ? -2.983 6.321 12.332 1.00 91.19 82 LYS A CA 1
ATOM 683 C C . LYS A 1 82 ? -3.882 6.688 11.143 1.00 91.19 82 LYS A C 1
ATOM 685 O O . LYS A 1 82 ? -3.378 7.220 10.149 1.00 91.19 82 LYS A O 1
ATOM 690 N N . GLY A 1 83 ? -5.190 6.433 11.247 1.00 90.94 83 GLY A N 1
ATOM 691 C CA . GLY A 1 83 ? -6.188 6.743 10.223 1.00 90.94 83 GLY A CA 1
ATOM 692 C C . GLY A 1 83 ? -6.190 5.762 9.054 1.00 90.94 83 GLY A C 1
ATOM 693 O O . GLY A 1 83 ? -6.530 6.147 7.939 1.00 90.94 83 GLY A O 1
ATOM 694 N N . TYR A 1 84 ? -5.739 4.527 9.273 1.00 92.50 84 TYR A N 1
ATOM 695 C CA . TYR A 1 84 ? -5.797 3.448 8.293 1.00 92.50 84 TYR A CA 1
ATOM 696 C C . TYR A 1 84 ? -5.891 2.079 8.958 1.00 92.50 84 TYR A C 1
ATOM 698 O O . TYR A 1 84 ? -5.377 1.882 10.064 1.00 92.50 84 TYR A O 1
ATOM 706 N N . CYS A 1 85 ? -6.512 1.139 8.252 1.00 94.69 85 CYS A N 1
ATOM 707 C CA . CYS A 1 85 ? -6.669 -0.236 8.691 1.00 94.69 85 CYS A CA 1
ATOM 708 C C . CYS A 1 85 ? -5.525 -1.152 8.240 1.00 94.69 85 CYS A C 1
ATOM 710 O O . CYS A 1 85 ? -4.681 -0.797 7.407 1.00 94.69 85 CYS A O 1
ATOM 712 N N . ARG A 1 86 ? -5.489 -2.352 8.826 1.00 94.94 86 ARG A N 1
ATOM 713 C CA . ARG A 1 86 ? -4.506 -3.404 8.532 1.00 94.94 86 ARG A CA 1
ATOM 714 C C . ARG A 1 86 ? -4.582 -3.877 7.080 1.00 94.94 86 ARG A C 1
ATOM 716 O O . ARG A 1 86 ? -3.531 -4.053 6.466 1.00 94.94 86 ARG A O 1
ATOM 723 N N . ALA A 1 87 ? -5.789 -4.052 6.539 1.00 95.31 87 ALA A N 1
ATOM 724 C CA . ALA A 1 87 ? -5.994 -4.499 5.162 1.00 95.31 87 ALA A CA 1
ATOM 725 C C . ALA A 1 87 ? -5.491 -3.469 4.144 1.00 95.31 87 ALA A C 1
ATOM 727 O O . ALA A 1 87 ? -4.649 -3.798 3.309 1.00 95.31 87 ALA A O 1
ATOM 728 N N . GLY A 1 88 ? -5.875 -2.199 4.296 1.00 94.06 88 GLY A N 1
ATOM 729 C CA . GLY A 1 88 ? -5.358 -1.137 3.433 1.00 94.06 88 GLY A CA 1
ATOM 730 C C . GLY A 1 88 ? -3.832 -0.990 3.541 1.00 94.06 88 GLY A C 1
ATOM 731 O O . GLY A 1 88 ? -3.162 -0.752 2.540 1.00 94.06 88 GLY A O 1
ATOM 732 N N . LEU A 1 89 ? -3.238 -1.233 4.721 1.00 93.50 89 LEU A N 1
ATOM 733 C CA . LEU A 1 89 ? -1.775 -1.205 4.874 1.00 93.50 89 LEU A CA 1
ATOM 734 C C . LEU A 1 89 ? -1.123 -2.360 4.116 1.00 93.50 89 LEU A C 1
ATOM 736 O O . LEU A 1 89 ? -0.070 -2.187 3.503 1.00 93.50 89 LEU A O 1
ATOM 740 N N . ALA A 1 90 ?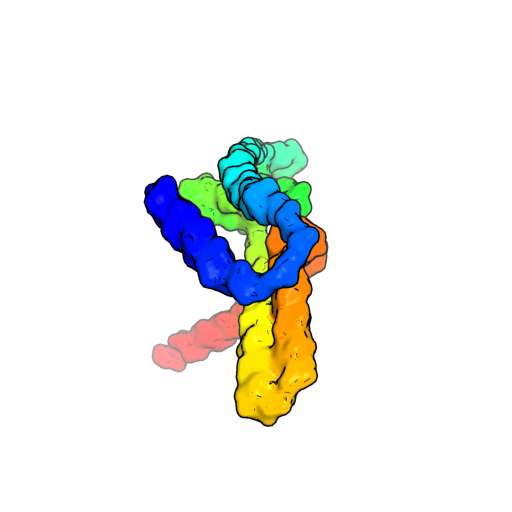 -1.736 -3.541 4.160 1.00 94.00 90 ALA A N 1
ATOM 741 C CA . ALA A 1 90 ? -1.272 -4.691 3.405 1.00 94.00 90 ALA A CA 1
ATOM 742 C C . ALA A 1 90 ? -1.336 -4.425 1.894 1.00 94.00 90 ALA A C 1
ATOM 744 O O . ALA A 1 90 ? -0.336 -4.667 1.216 1.00 94.00 90 ALA A O 1
ATOM 745 N N . ARG A 1 91 ? -2.440 -3.848 1.396 1.00 94.25 91 ARG A N 1
ATOM 746 C CA . ARG A 1 91 ? -2.602 -3.442 -0.010 1.00 94.25 91 ARG A CA 1
ATOM 747 C C . ARG A 1 91 ? -1.576 -2.391 -0.432 1.00 94.25 91 ARG A C 1
ATOM 749 O O . ARG A 1 91 ? -0.946 -2.514 -1.484 1.00 94.25 91 ARG A O 1
ATOM 756 N N . TRP A 1 92 ? -1.346 -1.391 0.417 1.00 93.94 92 TRP A N 1
ATOM 757 C CA . TRP A 1 92 ? -0.332 -0.363 0.189 1.00 93.94 92 TRP A CA 1
ATOM 758 C C . TRP A 1 92 ? 1.071 -0.985 0.092 1.00 93.94 92 TRP A C 1
ATOM 760 O O . TRP A 1 92 ? 1.795 -0.726 -0.865 1.00 93.94 92 TRP A O 1
ATOM 770 N N . ASN A 1 93 ? 1.434 -1.875 1.020 1.00 93.25 93 ASN A N 1
ATOM 771 C CA . ASN A 1 93 ? 2.726 -2.572 1.011 1.00 93.25 93 ASN A CA 1
ATOM 772 C C . ASN A 1 93 ? 2.880 -3.556 -0.159 1.00 93.25 93 ASN A C 1
ATOM 774 O O . ASN A 1 93 ? 3.996 -3.831 -0.595 1.00 93.25 93 ASN A O 1
ATOM 778 N N . GLU A 1 94 ? 1.796 -4.176 -0.620 1.00 93.06 94 GLU A N 1
ATOM 779 C CA . GLU A 1 94 ? 1.797 -5.028 -1.812 1.00 93.06 94 GLU A CA 1
ATOM 780 C C . GLU A 1 94 ? 2.076 -4.204 -3.068 1.00 93.06 94 GLU A C 1
ATOM 782 O O . GLU A 1 94 ? 3.013 -4.516 -3.799 1.00 93.06 94 GLU A O 1
ATOM 787 N N . THR A 1 95 ? 1.337 -3.109 -3.255 1.00 93.38 95 THR A N 1
ATOM 78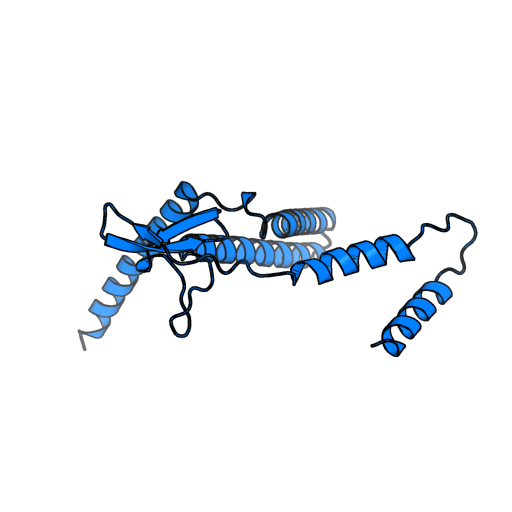8 C CA . THR A 1 95 ? 1.521 -2.201 -4.396 1.00 93.38 95 THR A CA 1
ATOM 789 C C . THR A 1 95 ? 2.953 -1.658 -4.429 1.00 93.38 95 THR A C 1
ATOM 791 O O . THR A 1 95 ? 3.592 -1.682 -5.477 1.00 93.38 95 THR A O 1
ATOM 794 N N . GLN A 1 96 ? 3.513 -1.277 -3.273 1.00 94.25 96 GLN A N 1
ATOM 795 C CA . GLN A 1 96 ? 4.902 -0.816 -3.191 1.00 94.25 96 GLN A CA 1
ATOM 796 C C . GLN A 1 96 ? 5.922 -1.881 -3.578 1.00 94.25 96 GLN A C 1
ATOM 798 O O . GLN A 1 96 ? 6.927 -1.591 -4.224 1.00 94.25 96 GLN A O 1
ATOM 803 N N . ARG A 1 97 ? 5.685 -3.129 -3.168 1.00 95.12 97 ARG A N 1
ATOM 804 C CA . ARG A 1 97 ? 6.554 -4.244 -3.549 1.00 95.12 97 ARG A CA 1
ATOM 805 C C . ARG A 1 97 ? 6.506 -4.485 -5.051 1.00 95.12 97 ARG A C 1
ATOM 807 O O . ARG A 1 97 ? 7.543 -4.798 -5.623 1.00 95.12 97 ARG A O 1
ATOM 814 N N . GLU A 1 98 ? 5.345 -4.330 -5.675 1.00 95.81 98 GLU A N 1
ATOM 815 C CA . GLU A 1 98 ? 5.212 -4.485 -7.122 1.00 95.81 98 GLU A CA 1
ATOM 816 C C . GLU A 1 98 ? 5.903 -3.356 -7.892 1.00 95.81 98 GLU A C 1
ATOM 818 O O . GLU A 1 98 ? 6.658 -3.636 -8.819 1.00 95.81 98 GLU A O 1
ATOM 823 N N . ILE A 1 99 ? 5.762 -2.105 -7.438 1.00 93.56 99 ILE A N 1
ATOM 824 C CA . ILE A 1 99 ? 6.512 -0.961 -7.979 1.00 93.56 99 ILE A CA 1
ATOM 825 C C . ILE A 1 99 ? 8.018 -1.244 -7.936 1.00 93.56 99 ILE A C 1
ATOM 827 O O . ILE A 1 99 ? 8.680 -1.188 -8.969 1.00 93.56 99 ILE A O 1
ATOM 831 N N . ASN A 1 100 ? 8.548 -1.628 -6.771 1.00 96.06 100 ASN A N 1
ATOM 832 C CA . ASN A 1 100 ? 9.977 -1.906 -6.621 1.00 96.06 100 ASN A CA 1
ATOM 833 C C . ASN A 1 100 ? 10.447 -3.050 -7.538 1.00 96.06 100 ASN A C 1
ATOM 835 O O . ASN A 1 100 ? 11.544 -2.995 -8.088 1.00 96.06 100 ASN A O 1
ATOM 839 N N . LYS A 1 101 ? 9.636 -4.103 -7.719 1.00 97.44 101 LYS A N 1
ATOM 840 C CA . LYS A 1 101 ? 9.968 -5.199 -8.644 1.00 97.44 101 LYS A CA 1
ATOM 841 C C . LYS A 1 101 ? 10.027 -4.722 -10.091 1.00 97.44 101 LYS A C 1
ATOM 843 O O . LYS A 1 101 ? 10.933 -5.128 -10.811 1.00 97.44 101 LYS A O 1
ATOM 848 N N . LEU A 1 102 ? 9.072 -3.899 -10.523 1.00 96.38 102 LEU A N 1
ATOM 849 C CA . LEU A 1 102 ? 9.047 -3.348 -11.878 1.00 96.38 102 LEU A CA 1
ATOM 850 C C . LEU A 1 102 ? 10.244 -2.428 -12.125 1.00 96.38 102 LEU A C 1
ATOM 852 O O . LEU A 1 102 ? 10.864 -2.513 -13.178 1.00 96.38 102 LEU A O 1
ATOM 856 N N . GLU A 1 103 ? 10.631 -1.619 -11.139 1.00 93.56 103 GLU A N 1
ATOM 857 C CA . GLU A 1 103 ? 11.835 -0.786 -11.225 1.00 93.56 103 GLU A CA 1
ATOM 858 C C . GLU A 1 103 ? 13.111 -1.623 -11.364 1.00 93.56 103 GLU A C 1
ATOM 860 O O . GLU A 1 103 ? 13.964 -1.312 -12.193 1.00 93.56 103 GLU A O 1
ATOM 865 N N . ILE A 1 104 ? 13.229 -2.717 -10.605 1.00 95.94 104 ILE A N 1
ATOM 866 C CA . ILE A 1 104 ? 14.359 -3.647 -10.732 1.00 95.94 104 ILE A CA 1
ATOM 867 C C . ILE A 1 104 ? 14.376 -4.280 -12.129 1.00 95.94 104 ILE A C 1
ATOM 869 O O . ILE A 1 104 ? 15.411 -4.242 -12.791 1.00 95.94 104 ILE A O 1
ATOM 873 N N . LYS A 1 105 ? 13.233 -4.782 -12.616 1.00 93.75 105 LYS A N 1
ATOM 874 C CA . LYS A 1 105 ? 13.117 -5.351 -13.970 1.00 93.75 105 LYS A CA 1
ATOM 875 C C . LYS A 1 105 ? 13.470 -4.338 -15.059 1.00 93.75 105 LYS A C 1
ATOM 877 O O . LYS A 1 105 ? 14.145 -4.692 -16.020 1.00 93.75 105 LYS A O 1
ATOM 882 N N . ALA A 1 106 ? 13.056 -3.080 -14.905 1.00 92.19 106 ALA A N 1
ATOM 883 C CA . ALA A 1 106 ? 13.400 -2.012 -15.838 1.00 92.19 106 ALA A CA 1
ATOM 884 C C . ALA A 1 106 ? 14.919 -1.780 -15.890 1.00 92.19 106 ALA A C 1
ATOM 886 O O . ALA A 1 106 ? 15.492 -1.674 -16.973 1.00 92.19 106 ALA A O 1
ATOM 887 N N . LEU A 1 107 ? 15.583 -1.751 -14.728 1.00 91.19 107 LEU A N 1
ATOM 888 C CA . LEU A 1 107 ? 17.039 -1.609 -14.638 1.00 91.19 107 LEU A CA 1
ATOM 889 C C . LEU A 1 107 ? 17.782 -2.813 -15.229 1.00 91.19 107 LEU A C 1
ATOM 891 O O . LEU A 1 107 ? 18.805 -2.634 -15.888 1.00 91.19 107 LEU A O 1
ATOM 895 N N . GLU A 1 108 ? 17.292 -4.030 -14.996 1.00 94.81 108 GLU A N 1
ATOM 896 C CA . GLU A 1 108 ? 17.859 -5.257 -15.568 1.00 94.81 108 GLU A CA 1
ATOM 897 C C . GLU A 1 108 ? 17.723 -5.282 -17.096 1.00 94.81 108 GLU A C 1
ATOM 899 O O . GLU A 1 108 ? 18.716 -5.509 -17.787 1.00 94.81 108 GLU A O 1
ATOM 904 N N . ALA A 1 109 ? 16.540 -4.959 -17.627 1.00 92.12 109 ALA A N 1
ATOM 905 C CA . ALA A 1 109 ? 16.295 -4.861 -19.066 1.00 92.12 109 ALA A CA 1
ATOM 906 C C . ALA A 1 109 ? 17.170 -3.781 -19.723 1.00 92.12 109 ALA A C 1
ATOM 908 O O . ALA A 1 109 ? 17.785 -4.025 -20.761 1.00 92.12 109 ALA A O 1
ATOM 909 N N . PHE A 1 110 ? 17.310 -2.617 -19.080 1.00 93.69 110 PHE A N 1
ATOM 910 C CA . PHE A 1 110 ? 18.179 -1.544 -19.564 1.00 93.69 110 PHE A CA 1
ATOM 911 C C . PHE A 1 110 ? 19.648 -1.984 -19.626 1.00 93.69 110 PHE A C 1
ATOM 913 O O . PHE A 1 110 ? 20.318 -1.771 -20.634 1.00 93.69 110 PHE A O 1
ATOM 920 N N . LYS A 1 111 ? 20.147 -2.665 -18.583 1.00 92.88 111 LYS A N 1
ATOM 921 C CA . LYS A 1 111 ? 21.510 -3.230 -18.567 1.00 92.88 111 LYS A CA 1
ATOM 922 C C . LYS A 1 111 ? 21.730 -4.278 -19.658 1.00 92.88 111 LYS A C 1
ATOM 924 O O . LYS A 1 111 ? 22.846 -4.399 -20.151 1.00 92.88 111 LYS A O 1
ATOM 929 N N . ALA A 1 112 ? 20.689 -5.020 -20.026 1.00 95.12 112 ALA A N 1
ATOM 930 C CA . ALA A 1 112 ? 20.723 -6.009 -21.098 1.00 95.12 112 ALA A CA 1
ATOM 931 C C . ALA A 1 112 ? 20.575 -5.400 -22.509 1.00 95.12 112 ALA A C 1
ATOM 933 O O . ALA A 1 112 ? 20.601 -6.139 -23.490 1.00 95.12 112 ALA A O 1
ATOM 934 N N . GLY A 1 113 ? 20.410 -4.076 -22.634 1.00 92.56 113 GLY A N 1
ATOM 935 C CA . GLY A 1 113 ? 20.178 -3.398 -23.915 1.00 92.56 113 GLY A CA 1
ATOM 936 C C . GLY A 1 113 ? 18.753 -3.553 -24.464 1.00 92.56 113 GLY A C 1
ATOM 937 O O . GLY A 1 113 ? 18.487 -3.173 -25.603 1.00 92.56 113 GLY A O 1
ATOM 938 N N . LEU A 1 114 ? 17.822 -4.085 -23.664 1.00 94.50 114 LEU A N 1
ATOM 939 C CA . LEU A 1 114 ? 16.414 -4.286 -24.015 1.00 94.50 114 LEU A CA 1
ATOM 940 C C . LEU A 1 114 ? 15.609 -3.014 -23.707 1.00 94.50 114 LEU A C 1
ATOM 942 O O . LEU A 1 114 ? 14.814 -2.961 -22.766 1.00 94.50 114 LEU A O 1
ATOM 946 N N . ASN A 1 115 ? 15.847 -1.957 -24.487 1.00 90.75 115 ASN A N 1
ATOM 947 C CA . ASN A 1 115 ? 15.299 -0.621 -24.220 1.00 90.75 115 ASN A CA 1
ATOM 948 C C . ASN A 1 115 ? 13.760 -0.576 -24.213 1.00 90.75 115 ASN A C 1
ATOM 950 O O . ASN A 1 115 ? 13.177 0.093 -23.359 1.00 90.75 115 ASN A O 1
ATOM 954 N N . ASP A 1 116 ? 13.104 -1.315 -25.110 1.00 94.56 116 ASP A N 1
ATOM 955 C CA . ASP A 1 116 ? 11.637 -1.348 -25.190 1.00 94.56 116 ASP A CA 1
ATOM 956 C C . ASP A 1 116 ? 11.013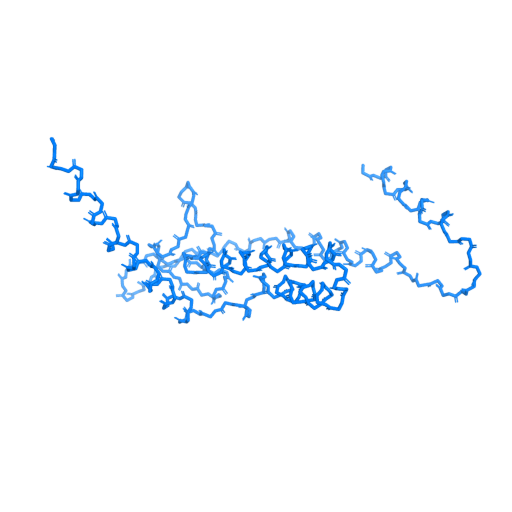 -2.002 -23.946 1.00 94.56 116 ASP A C 1
ATOM 958 O O . ASP A 1 116 ? 10.030 -1.502 -23.392 1.00 94.56 116 AS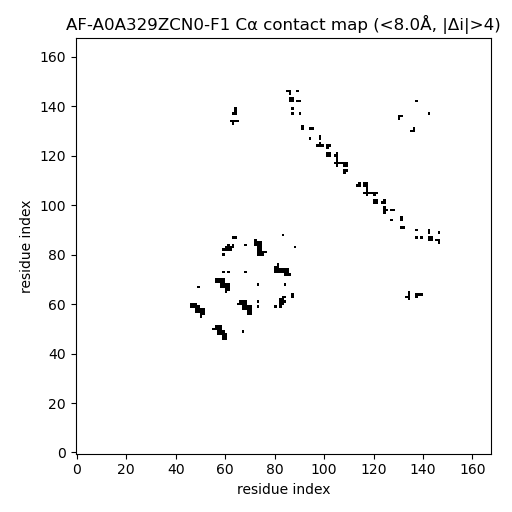P A O 1
ATOM 962 N N . GLU A 1 117 ? 11.615 -3.086 -23.448 1.00 92.38 117 GLU A N 1
ATOM 963 C CA . GLU A 1 117 ? 11.176 -3.748 -22.215 1.00 92.38 117 GLU A CA 1
ATOM 964 C C . GLU A 1 117 ? 11.432 -2.877 -20.984 1.00 92.38 117 GLU A C 1
ATOM 966 O O . GLU A 1 117 ? 10.570 -2.763 -20.110 1.00 92.38 117 GLU A O 1
ATOM 971 N N . ALA A 1 118 ? 12.587 -2.208 -20.934 1.00 89.94 118 ALA A N 1
ATOM 972 C CA . ALA A 1 118 ? 12.915 -1.276 -19.863 1.00 89.94 118 ALA A CA 1
ATOM 973 C C . ALA A 1 118 ? 11.890 -0.134 -19.777 1.00 89.94 118 ALA A C 1
ATOM 975 O O . ALA A 1 118 ? 11.397 0.186 -18.690 1.00 89.94 118 ALA A O 1
ATOM 976 N N . LEU A 1 119 ? 11.519 0.441 -20.927 1.00 93.62 119 LEU A N 1
ATOM 977 C CA . LEU A 1 119 ? 10.504 1.488 -21.006 1.00 93.62 119 LEU A CA 1
ATOM 978 C C . LEU A 1 119 ? 9.127 0.972 -20.576 1.00 93.62 119 LEU A C 1
ATOM 980 O O . LEU A 1 119 ? 8.428 1.652 -19.822 1.00 93.62 119 LEU A O 1
ATOM 984 N N . LYS A 1 120 ? 8.748 -0.240 -20.997 1.00 96.06 120 LYS A N 1
ATOM 985 C CA . LYS A 1 120 ? 7.487 -0.870 -20.591 1.00 96.06 120 LYS A CA 1
ATOM 986 C C . LYS A 1 120 ? 7.387 -1.014 -19.069 1.00 96.06 120 LYS A C 1
ATOM 988 O O . LYS A 1 120 ? 6.430 -0.512 -18.482 1.00 96.06 120 LYS A O 1
ATOM 993 N N . TYR A 1 121 ? 8.377 -1.632 -18.423 1.00 94.31 121 TYR A N 1
ATOM 994 C CA . TYR A 1 121 ? 8.365 -1.819 -16.966 1.00 94.31 121 TYR A CA 1
ATOM 995 C C . TYR A 1 121 ? 8.381 -0.485 -16.206 1.00 94.31 121 TYR A C 1
ATOM 997 O O . TYR A 1 121 ? 7.682 -0.334 -15.202 1.00 94.31 121 TYR A O 1
ATOM 1005 N N . SER A 1 122 ? 9.123 0.507 -16.706 1.00 93.62 122 SER A N 1
ATOM 1006 C CA . SER A 1 122 ? 9.156 1.859 -16.131 1.00 93.62 122 SER A CA 1
ATOM 1007 C C . SER A 1 122 ? 7.792 2.559 -16.205 1.00 93.62 122 SER A C 1
ATOM 1009 O O . SER A 1 122 ? 7.330 3.164 -15.229 1.00 93.62 122 SER A O 1
ATOM 1011 N N . ASN A 1 123 ? 7.097 2.431 -17.339 1.00 94.06 123 ASN A N 1
ATOM 1012 C CA . ASN A 1 123 ? 5.755 2.979 -17.514 1.00 94.06 123 ASN A CA 1
ATOM 1013 C C . ASN A 1 123 ? 4.746 2.292 -16.586 1.00 94.06 123 ASN A C 1
ATOM 1015 O O . ASN A 1 123 ? 3.979 2.983 -15.919 1.00 94.06 123 ASN A O 1
ATOM 1019 N N . GLU A 1 124 ? 4.778 0.961 -16.477 1.00 94.38 124 GLU A N 1
ATOM 1020 C CA . GLU A 1 124 ? 3.919 0.210 -15.550 1.00 94.38 124 GLU A CA 1
ATOM 1021 C C . GLU A 1 124 ? 4.144 0.635 -14.087 1.00 94.38 124 GLU A C 1
ATOM 1023 O O . GLU A 1 124 ? 3.182 0.909 -13.363 1.00 94.38 124 GLU A O 1
ATOM 1028 N N . ALA A 1 125 ? 5.405 0.789 -13.662 1.00 91.75 125 ALA A N 1
ATOM 1029 C CA . ALA A 1 125 ? 5.738 1.286 -12.326 1.00 91.75 125 ALA A CA 1
ATOM 1030 C C . ALA A 1 125 ? 5.202 2.709 -12.093 1.00 91.75 125 ALA A C 1
ATOM 1032 O O . ALA A 1 125 ? 4.678 3.016 -11.019 1.00 91.75 125 ALA A O 1
ATOM 1033 N N . THR A 1 126 ? 5.300 3.576 -13.103 1.00 92.50 126 THR A N 1
ATOM 1034 C CA . THR A 1 126 ? 4.791 4.953 -13.045 1.00 92.50 126 THR A CA 1
ATOM 1035 C C . THR A 1 126 ? 3.271 4.985 -12.907 1.00 92.50 126 THR A C 1
ATOM 1037 O O . THR A 1 126 ? 2.759 5.700 -12.045 1.00 92.50 126 THR A O 1
ATOM 1040 N N . GLN A 1 127 ? 2.547 4.173 -13.682 1.00 92.12 127 GLN A N 1
ATOM 1041 C CA . GLN A 1 127 ? 1.090 4.067 -13.565 1.00 92.12 127 GLN A CA 1
ATOM 1042 C C . GLN A 1 127 ? 0.671 3.604 -12.166 1.00 92.12 127 GLN A C 1
ATOM 1044 O O . GLN A 1 127 ? -0.211 4.211 -11.556 1.00 92.12 127 GLN A O 1
ATOM 1049 N N . LEU A 1 128 ? 1.354 2.600 -11.602 1.00 90.81 128 LEU A N 1
ATOM 1050 C CA . LEU A 1 128 ? 1.085 2.164 -10.232 1.00 90.81 128 LEU A CA 1
ATOM 1051 C C . LEU A 1 128 ? 1.352 3.276 -9.212 1.00 90.81 128 LEU A C 1
ATOM 1053 O O . LEU A 1 128 ? 0.529 3.488 -8.329 1.00 90.81 128 LEU A O 1
ATOM 1057 N N . LYS A 1 129 ? 2.451 4.031 -9.337 1.00 90.25 129 LYS A N 1
ATOM 1058 C CA . LYS A 1 129 ? 2.764 5.150 -8.427 1.00 90.25 129 LYS A CA 1
ATOM 1059 C C . LYS A 1 129 ? 1.698 6.245 -8.429 1.00 90.25 129 LYS A C 1
ATOM 1061 O O . LYS A 1 129 ? 1.455 6.832 -7.375 1.00 90.25 129 LYS A O 1
ATOM 1066 N N . ILE A 1 130 ? 1.076 6.513 -9.580 1.00 89.44 130 ILE A N 1
ATOM 1067 C CA . ILE A 1 130 ? 0.006 7.513 -9.708 1.00 89.44 130 ILE A CA 1
ATOM 1068 C C . ILE A 1 130 ? -1.207 7.103 -8.867 1.00 89.44 130 ILE A C 1
ATOM 1070 O O . ILE A 1 130 ? -1.730 7.920 -8.111 1.00 89.44 130 ILE A O 1
ATOM 1074 N N . ILE A 1 131 ? -1.624 5.837 -8.953 1.00 85.81 131 ILE A N 1
ATOM 1075 C CA . ILE A 1 131 ? -2.831 5.349 -8.269 1.00 85.81 131 ILE A CA 1
ATOM 1076 C C . ILE A 1 131 ? -2.569 4.853 -6.844 1.00 85.81 131 ILE A C 1
ATOM 1078 O O . ILE A 1 131 ? -3.482 4.752 -6.037 1.00 85.81 131 ILE A O 1
ATOM 1082 N N . TRP A 1 132 ? -1.326 4.546 -6.480 1.00 87.38 132 TRP A N 1
ATOM 1083 C CA . TRP A 1 132 ? -1.020 3.852 -5.225 1.00 87.38 132 TRP A CA 1
ATOM 1084 C C . TRP A 1 132 ? -1.481 4.598 -3.959 1.00 87.38 132 TRP A C 1
ATOM 1086 O O . TRP A 1 132 ? -1.820 3.966 -2.955 1.00 87.38 132 TRP A O 1
ATOM 1096 N N . ASN A 1 133 ? -1.543 5.931 -4.007 1.00 83.00 133 ASN A N 1
ATOM 1097 C CA . ASN A 1 133 ? -2.038 6.763 -2.907 1.00 83.00 133 ASN A CA 1
ATOM 1098 C C . ASN A 1 133 ? -3.467 7.291 -3.116 1.00 83.00 133 ASN A C 1
ATOM 1100 O O . ASN A 1 133 ? -3.945 8.052 -2.271 1.00 83.00 133 ASN A O 1
ATOM 1104 N N . THR A 1 134 ? -4.149 6.919 -4.202 1.00 83.25 134 THR A N 1
ATOM 1105 C CA . THR A 1 134 ? -5.541 7.323 -4.429 1.00 83.25 134 THR A CA 1
ATOM 1106 C C . THR A 1 134 ? -6.497 6.356 -3.726 1.00 83.25 134 THR A C 1
ATOM 1108 O O . THR A 1 134 ? -6.191 5.166 -3.626 1.00 83.25 134 THR A O 1
ATOM 1111 N N . PRO A 1 135 ? -7.653 6.833 -3.227 1.00 77.00 135 PRO A N 1
ATOM 1112 C CA . PRO A 1 135 ? -8.688 5.960 -2.670 1.00 77.00 135 PRO A CA 1
ATOM 1113 C C . PRO A 1 135 ? -9.128 4.857 -3.643 1.00 77.00 135 PRO A C 1
ATOM 1115 O O . PRO A 1 135 ? -9.376 3.744 -3.204 1.00 77.00 135 PRO A O 1
ATOM 1118 N N . ASP A 1 136 ? -9.120 5.126 -4.952 1.00 82.25 136 ASP A N 1
ATOM 1119 C CA . ASP A 1 136 ? -9.545 4.183 -5.999 1.00 82.25 136 ASP A CA 1
ATOM 1120 C C . ASP A 1 136 ? -8.689 2.905 -6.080 1.00 82.25 136 ASP A C 1
ATOM 1122 O O . ASP A 1 136 ? -9.135 1.884 -6.603 1.00 82.25 136 ASP A O 1
ATOM 1126 N N . ASN A 1 137 ? -7.454 2.921 -5.564 1.00 88.69 137 ASN A N 1
ATOM 1127 C CA . ASN A 1 137 ? -6.627 1.711 -5.492 1.00 88.69 137 ASN A CA 1
ATOM 1128 C C . ASN A 1 137 ? -7.065 0.751 -4.367 1.00 88.69 137 ASN A C 1
ATOM 1130 O O . ASN A 1 137 ? -6.611 -0.401 -4.328 1.00 88.69 137 ASN A O 1
ATOM 1134 N N . PHE A 1 138 ? -7.935 1.206 -3.467 1.00 92.44 138 PHE A N 1
ATOM 1135 C CA . PHE A 1 138 ? -8.384 0.467 -2.296 1.00 92.44 138 PHE A CA 1
ATOM 1136 C C . PHE A 1 138 ? -9.846 0.056 -2.453 1.00 92.44 138 PHE A C 1
ATOM 1138 O O . PHE A 1 138 ? -10.716 0.872 -2.740 1.00 92.44 138 PHE A O 1
ATOM 1145 N N . ASP A 1 139 ? -10.112 -1.225 -2.227 1.00 94.62 139 ASP A N 1
ATOM 1146 C CA . ASP A 1 139 ? -11.458 -1.793 -2.244 1.00 94.62 139 ASP A CA 1
ATOM 1147 C C . ASP A 1 139 ? -11.638 -2.588 -0.959 1.00 94.62 139 ASP A C 1
ATOM 1149 O O . ASP A 1 139 ? -10.863 -3.503 -0.684 1.00 94.62 139 ASP A O 1
ATOM 1153 N N . TYR A 1 140 ? -12.629 -2.217 -0.150 1.00 93.25 140 TYR A N 1
ATOM 1154 C CA . TYR A 1 140 ? -12.755 -2.765 1.197 1.00 93.25 140 TYR A CA 1
ATOM 1155 C C . TYR A 1 140 ? -12.886 -4.292 1.194 1.00 93.25 140 TYR A C 1
ATOM 1157 O O . TYR A 1 140 ? -12.140 -4.966 1.905 1.00 93.25 140 TYR A O 1
ATOM 1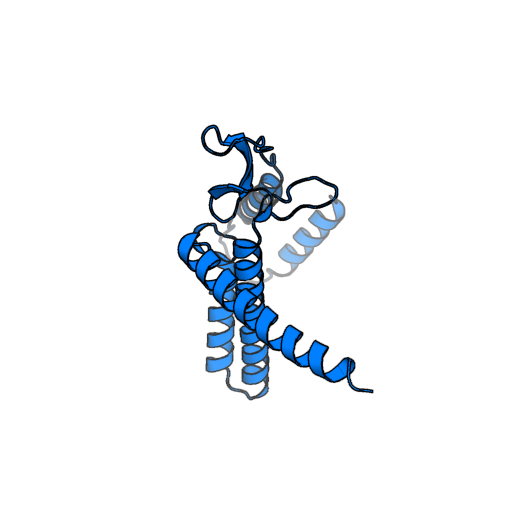165 N N . ASP A 1 141 ? -13.813 -4.840 0.408 1.00 94.06 141 ASP A N 1
ATOM 1166 C CA . ASP A 1 141 ? -14.116 -6.271 0.440 1.00 94.06 141 ASP A CA 1
ATOM 1167 C C . ASP A 1 141 ? -12.947 -7.084 -0.122 1.00 94.06 141 ASP A C 1
ATOM 1169 O O . ASP A 1 141 ? -12.505 -8.064 0.489 1.00 94.06 141 ASP A O 1
ATOM 1173 N N . ARG A 1 142 ? -12.378 -6.636 -1.246 1.00 94.44 142 ARG A N 1
ATOM 1174 C CA . ARG A 1 142 ? -11.221 -7.271 -1.881 1.00 94.44 142 ARG A CA 1
ATOM 1175 C C . ARG A 1 142 ? -9.990 -7.227 -0.982 1.00 94.44 142 ARG A C 1
ATOM 1177 O O . ARG A 1 142 ? -9.295 -8.236 -0.842 1.00 94.44 142 ARG A O 1
ATOM 1184 N N . ASP A 1 143 ? -9.697 -6.076 -0.385 1.00 95.06 143 ASP A N 1
ATOM 1185 C CA . ASP A 1 143 ? -8.476 -5.879 0.394 1.00 95.06 143 ASP A CA 1
ATOM 1186 C C . ASP A 1 143 ? -8.544 -6.661 1.719 1.00 95.06 143 ASP A C 1
ATOM 1188 O O . ASP A 1 143 ? -7.541 -7.250 2.143 1.00 95.06 143 ASP A O 1
ATOM 1192 N N . TRP A 1 144 ? -9.722 -6.752 2.350 1.00 95.06 144 TRP A N 1
ATOM 1193 C CA . TRP A 1 144 ? -9.928 -7.587 3.539 1.00 95.06 144 TRP A CA 1
ATOM 1194 C C . TRP A 1 144 ? -9.905 -9.085 3.236 1.00 95.06 144 TRP A C 1
ATOM 1196 O O . TRP A 1 144 ? -9.283 -9.844 3.987 1.00 95.06 144 TRP A O 1
ATOM 1206 N N . ASP A 1 145 ? -10.503 -9.530 2.129 1.00 94.81 145 ASP A N 1
ATOM 1207 C CA . ASP A 1 145 ? -10.411 -10.928 1.698 1.00 94.81 145 ASP A CA 1
ATOM 1208 C C . ASP A 1 145 ? -8.949 -11.333 1.433 1.00 94.81 145 ASP A C 1
ATOM 1210 O O . ASP A 1 145 ? -8.458 -12.335 1.969 1.00 94.81 145 ASP A O 1
ATOM 1214 N N . ALA A 1 146 ? -8.197 -10.498 0.706 1.00 92.44 146 ALA A N 1
ATOM 1215 C CA . ALA A 1 146 ? -6.768 -10.703 0.471 1.00 92.44 146 ALA A CA 1
ATOM 1216 C C . ALA A 1 146 ? -5.959 -10.724 1.782 1.00 92.44 146 ALA A C 1
ATOM 1218 O O . ALA A 1 146 ? -5.112 -11.604 1.991 1.00 92.44 146 ALA A O 1
ATOM 1219 N N . TYR A 1 147 ? -6.239 -9.799 2.706 1.00 93.44 147 TYR A N 1
ATOM 1220 C CA . TYR A 1 147 ? -5.601 -9.757 4.023 1.00 93.44 147 TYR A CA 1
ATOM 1221 C C . TYR A 1 147 ? -5.861 -11.039 4.826 1.00 93.44 147 TYR A C 1
ATOM 1223 O O . TYR A 1 147 ? -4.938 -11.628 5.404 1.00 93.44 147 TYR A O 1
ATOM 1231 N N . HIS A 1 148 ? -7.101 -11.525 4.841 1.00 91.38 148 HIS A N 1
ATOM 1232 C CA . HIS A 1 148 ? -7.464 -12.741 5.559 1.00 91.38 148 HIS A CA 1
ATOM 1233 C C . HIS A 1 148 ? -6.877 -14.005 4.933 1.00 91.38 148 HIS A C 1
ATOM 1235 O O . HIS A 1 148 ? -6.399 -14.872 5.669 1.00 91.38 148 HIS A O 1
ATOM 1241 N N . LYS A 1 149 ? -6.836 -14.111 3.602 1.00 88.62 149 LYS A N 1
ATOM 1242 C CA . LYS A 1 149 ? -6.157 -15.219 2.911 1.00 88.62 149 LYS A CA 1
ATOM 1243 C C . LYS A 1 149 ? -4.682 -15.285 3.315 1.00 88.62 149 LYS A C 1
ATOM 1245 O O . LYS A 1 149 ? -4.212 -16.319 3.795 1.00 88.62 149 LYS A O 1
ATOM 1250 N N . ASN A 1 150 ? -3.978 -14.157 3.256 1.00 79.69 150 ASN A N 1
ATOM 1251 C CA . ASN A 1 150 ? -2.551 -14.091 3.577 1.00 79.69 150 ASN A CA 1
ATOM 1252 C C . ASN A 1 150 ? -2.240 -14.337 5.067 1.00 79.69 150 ASN A C 1
ATOM 1254 O O . ASN A 1 150 ? -1.251 -14.998 5.400 1.00 79.69 150 ASN A O 1
ATOM 1258 N N . THR A 1 151 ? -3.095 -13.867 5.980 1.00 75.00 151 THR A N 1
ATOM 1259 C CA . THR A 1 151 ? -2.918 -14.077 7.432 1.00 75.00 151 THR A CA 1
ATOM 1260 C C . THR A 1 151 ? -3.267 -15.498 7.892 1.00 75.00 151 THR A C 1
ATOM 1262 O O . THR A 1 151 ? -2.676 -16.005 8.851 1.00 75.00 151 THR A O 1
ATOM 1265 N N . ARG A 1 152 ? -4.182 -16.197 7.202 1.00 62.03 152 ARG A N 1
ATOM 1266 C CA . ARG A 1 152 ? -4.466 -17.623 7.459 1.00 62.03 152 ARG A CA 1
ATOM 1267 C C . ARG A 1 152 ? -3.282 -18.515 7.082 1.00 62.03 152 ARG A C 1
ATOM 1269 O O . ARG A 1 152 ? -2.972 -19.451 7.822 1.00 62.03 152 ARG A O 1
ATOM 1276 N N . HIS A 1 153 ? -2.583 -18.211 5.988 1.00 54.94 153 HIS A N 1
ATOM 1277 C CA . HIS A 1 153 ? -1.409 -18.983 5.566 1.00 54.94 153 HIS A CA 1
ATOM 1278 C C . HIS A 1 153 ? -0.222 -18.848 6.534 1.00 54.94 153 HIS A C 1
ATOM 1280 O O . HIS A 1 153 ? 0.426 -19.849 6.843 1.00 54.94 153 HIS A O 1
ATOM 1286 N N . THR A 1 154 ? 0.005 -17.663 7.107 1.00 55.16 154 THR A N 1
ATOM 1287 C CA . THR A 1 154 ? 1.093 -17.420 8.077 1.00 55.16 154 THR A CA 1
ATOM 1288 C C . THR A 1 154 ? 0.882 -18.123 9.425 1.00 55.16 154 THR A 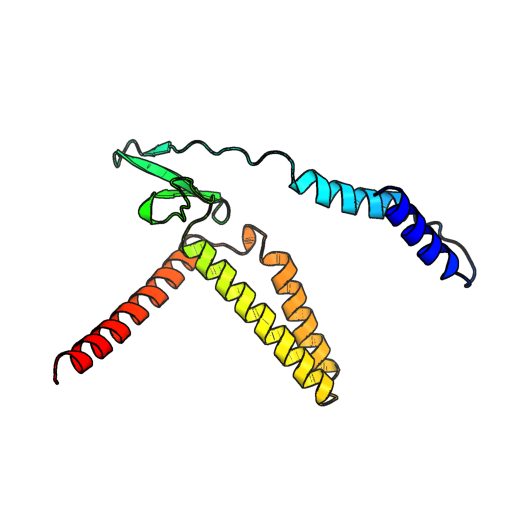C 1
ATOM 1290 O O . THR A 1 154 ? 1.844 -18.556 10.058 1.00 55.16 154 THR A O 1
ATOM 1293 N N . LYS A 1 155 ? -0.369 -18.325 9.869 1.00 53.94 155 LYS A N 1
ATOM 1294 C CA . LYS A 1 155 ? -0.657 -19.123 11.081 1.00 53.94 155 LYS A CA 1
ATOM 1295 C C . LYS A 1 155 ? -0.335 -20.615 10.896 1.00 53.94 155 LYS A C 1
ATOM 1297 O O . LYS A 1 155 ? 0.093 -21.287 11.840 1.00 53.94 155 LYS A O 1
ATOM 1302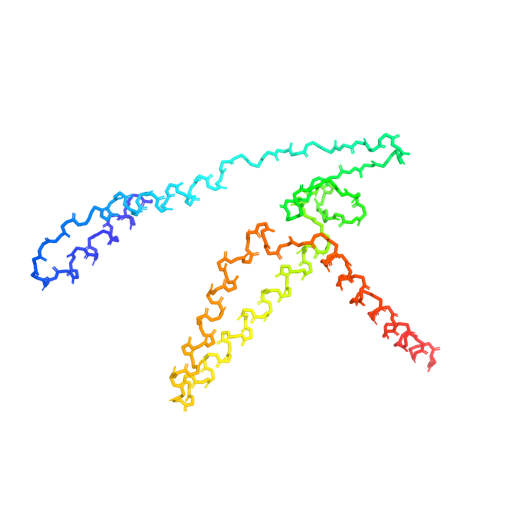 N N . LYS A 1 156 ? -0.500 -21.146 9.680 1.00 50.50 156 LYS A N 1
ATOM 1303 C CA . LYS A 1 156 ? -0.270 -22.570 9.375 1.00 50.50 156 LYS A CA 1
ATOM 1304 C C . LYS A 1 156 ? 1.226 -22.916 9.328 1.00 50.50 156 LYS A C 1
ATOM 1306 O O . LYS A 1 156 ? 1.633 -23.967 9.820 1.00 50.50 156 LYS A O 1
ATOM 1311 N N . THR A 1 157 ? 2.063 -22.010 8.827 1.00 51.56 157 THR A N 1
ATOM 1312 C CA . THR A 1 157 ? 3.525 -22.191 8.787 1.00 51.56 157 THR A CA 1
ATOM 1313 C C . THR A 1 157 ? 4.172 -22.038 10.168 1.00 51.56 157 THR A C 1
ATOM 1315 O O . THR A 1 157 ? 4.963 -22.895 10.565 1.00 51.56 157 THR A O 1
ATOM 1318 N N . ASN A 1 158 ? 3.762 -21.042 10.962 1.00 46.78 158 ASN A N 1
ATOM 1319 C CA . ASN A 1 158 ? 4.336 -20.812 12.297 1.00 46.78 158 ASN A CA 1
ATOM 1320 C C . ASN A 1 158 ? 3.990 -21.919 13.313 1.00 46.78 158 ASN A C 1
ATOM 1322 O O . ASN A 1 158 ? 4.832 -22.294 14.130 1.00 46.78 158 ASN A O 1
ATOM 1326 N N . SER A 1 159 ? 2.792 -22.512 13.235 1.00 49.66 159 SER A N 1
ATOM 1327 C CA . SER A 1 159 ? 2.425 -23.664 14.083 1.00 49.66 159 SER A CA 1
ATOM 1328 C C . SER A 1 159 ? 3.207 -24.943 13.745 1.00 49.66 159 SER A C 1
ATOM 1330 O O . SER A 1 159 ? 3.411 -25.794 14.613 1.00 49.66 159 SER A O 1
ATOM 1332 N N . THR A 1 160 ? 3.703 -25.065 12.510 1.00 49.94 160 THR A N 1
ATOM 1333 C CA . THR A 1 160 ? 4.537 -26.194 12.073 1.00 49.94 160 THR A CA 1
ATOM 1334 C C . THR A 1 160 ? 5.990 -26.035 12.543 1.00 49.94 160 THR A C 1
ATOM 1336 O O . THR A 1 160 ? 6.604 -27.012 12.973 1.00 49.94 160 THR A O 1
ATOM 1339 N N . GLN A 1 161 ? 6.530 -24.809 12.560 1.00 49.22 161 GLN A N 1
ATOM 1340 C CA . GLN A 1 161 ? 7.865 -24.529 13.112 1.00 49.22 161 GLN A CA 1
ATOM 1341 C C . GLN A 1 161 ? 7.920 -24.636 14.645 1.00 49.22 161 GLN A C 1
ATOM 1343 O O . GLN A 1 161 ? 8.862 -25.221 15.178 1.00 49.22 161 GLN A O 1
ATOM 1348 N N . GLN A 1 162 ? 6.894 -24.179 15.373 1.00 48.50 162 GLN A N 1
ATOM 1349 C CA . GLN A 1 162 ? 6.865 -24.301 16.841 1.00 48.50 162 GLN A CA 1
ATOM 1350 C C . GLN A 1 162 ? 6.796 -25.754 17.341 1.00 48.50 162 GLN A C 1
ATOM 1352 O O . GLN A 1 162 ? 7.326 -26.056 18.409 1.00 48.50 162 GLN A O 1
ATOM 1357 N N . LYS A 1 163 ? 6.205 -26.682 16.573 1.00 50.31 163 LYS A N 1
ATOM 1358 C CA . LYS A 1 163 ? 6.200 -28.117 16.917 1.00 50.31 163 LYS A CA 1
ATOM 1359 C C . LYS A 1 163 ? 7.554 -28.805 16.713 1.00 50.31 163 LYS A C 1
ATOM 1361 O O . LYS A 1 163 ? 7.776 -29.856 17.305 1.00 50.31 163 LYS A O 1
ATOM 1366 N N . ARG A 1 164 ? 8.457 -28.232 15.909 1.00 51.28 164 ARG A N 1
ATOM 1367 C CA . ARG A 1 164 ? 9.803 -28.784 15.676 1.00 51.28 164 ARG A CA 1
ATOM 1368 C C . ARG A 1 164 ? 10.810 -28.392 16.760 1.00 51.28 164 ARG A C 1
ATOM 1370 O O . ARG A 1 164 ? 11.677 -29.191 17.071 1.00 51.28 164 ARG A O 1
ATOM 1377 N N . HIS A 1 165 ? 10.647 -27.232 17.397 1.00 51.03 165 HIS A N 1
ATOM 1378 C CA . HIS A 1 165 ? 11.554 -26.768 18.458 1.00 51.03 165 HIS A CA 1
ATOM 1379 C C . HIS A 1 165 ? 11.222 -27.266 19.875 1.00 51.03 165 HIS A C 1
ATOM 1381 O O . HIS A 1 165 ? 12.009 -27.044 20.784 1.00 51.03 165 HIS A O 1
ATOM 1387 N N . LYS A 1 166 ? 10.091 -27.955 20.084 1.00 50.84 166 LYS A N 1
ATOM 1388 C CA . LYS A 1 166 ? 9.743 -28.584 21.378 1.00 50.84 166 LYS A CA 1
ATOM 1389 C C . LYS A 1 166 ? 10.139 -30.065 21.484 1.00 50.84 166 LYS A C 1
ATOM 1391 O O . LYS A 1 166 ? 9.733 -30.734 22.427 1.00 50.84 166 LYS A O 1
ATOM 1396 N N . LYS A 1 167 ? 10.886 -30.588 20.509 1.00 48.16 167 LYS A N 1
ATOM 1397 C CA . LYS A 1 167 ? 11.458 -31.941 20.523 1.00 48.16 167 LYS A CA 1
ATOM 1398 C C . LYS A 1 167 ? 12.985 -31.854 20.479 1.00 48.16 167 LYS A C 1
ATOM 1400 O O . LYS A 1 167 ? 13.561 -32.236 19.472 1.00 48.16 167 LYS A O 1
ATOM 1405 N N . HIS A 1 168 ? 13.611 -31.312 21.516 1.00 39.06 168 HIS A N 1
ATOM 1406 C CA . HIS A 1 168 ? 15.018 -31.544 21.847 1.00 39.06 168 HIS A CA 1
ATOM 1407 C C . HIS A 1 168 ? 15.215 -31.294 23.335 1.00 39.06 168 HIS A C 1
ATOM 1409 O O . HIS A 1 168 ? 14.610 -30.317 23.832 1.00 39.06 168 HIS A O 1
#

Solvent-accessible surface area (backbone atoms only — not comparable to full-atom values): 9632 Å² total; per-residue (Å²): 112,72,64,65,53,51,56,52,50,53,55,56,59,73,68,65,85,69,86,85,90,74,88,66,62,55,68,59,54,51,46,49,54,49,48,56,60,57,53,73,70,63,68,83,75,77,69,73,69,43,69,39,88,89,77,72,42,56,24,38,49,19,63,44,64,72,39,74,39,50,56,88,51,40,39,70,56,93,91,36,74,72,40,35,33,53,31,56,49,49,51,47,55,49,53,52,51,50,35,55,51,26,48,50,51,14,53,52,27,46,75,71,67,38,54,70,59,15,52,50,30,45,49,52,28,49,56,48,63,67,40,62,83,40,50,87,68,47,49,62,70,62,35,43,50,53,42,50,56,57,55,55,54,54,54,58,54,53,57,56,54,58,64,58,72,74,71,121

Mean predicted aligned error: 14.91 Å

Nearest PDB structures (foldseek):
  6zw4-assembly1_A  TM=4.182E-01  e=6.843E-01  Nostoc punctiforme
  9eon-assembly1_A  TM=3.796E-01  e=1.870E+00  Synechocystis sp. PCC 6803
  9eom-assembly1_A-2  TM=3.798E-01  e=2.726E+00  Synechocystis sp. PCC 6803
  8qhw-assembly1_E  TM=4.910E-01  e=5.441E+00  Synechocystis sp. PCC 6803

Radius of gyration: 23.88 Å; Cα contacts (8 Å, |Δi|>4): 135; chains: 1; bounding box: 47×64×51 Å